Protein AF-A0A4R4XQR0-F1 (afdb_monomer)

Solvent-accessible surface area (backbone atoms only — not comparable to full-atom values): 5546 Å² total; per-residue (Å²): 97,63,60,72,71,74,40,52,73,75,73,49,41,64,63,55,49,58,58,58,68,52,44,64,65,52,48,56,52,37,51,53,27,54,77,69,71,62,30,70,22,87,90,52,23,27,56,62,49,36,56,53,28,51,52,52,26,52,50,26,52,75,54,75,36,87,36,64,66,41,45,53,53,33,53,46,38,47,51,40,34,75,75,69,40,32,66,22,15,70,47,47,46,56,56,63,68,67,51,73,133

Sequence (101 aa):
MATAQGLTAKEFLPWAGEILAILPAAFERLAADVDAGTYSGAEDNLLMELSGLEHVHATSVQAGVDPRLPALMRDLARRAIDDGHGADSWSRVVEVLRSRP

Structure (mmCIF, N/CA/C/O backbone):
data_AF-A0A4R4XQR0-F1
#
_entry.id   AF-A0A4R4XQR0-F1
#
loop_
_atom_site.group_PDB
_atom_site.id
_atom_site.type_symbol
_atom_site.label_atom_id
_atom_site.label_alt_id
_atom_site.label_comp_id
_atom_site.label_asym_id
_atom_site.label_entity_id
_atom_site.label_seq_id
_atom_site.pdbx_PDB_ins_code
_atom_site.Cartn_x
_atom_site.Cartn_y
_atom_site.Cartn_z
_atom_site.occupancy
_atom_site.B_iso_or_equiv
_atom_site.auth_seq_id
_atom_site.auth_comp_id
_atom_site.auth_asym_id
_atom_site.auth_atom_id
_atom_site.pdbx_PDB_model_num
ATOM 1 N N . MET A 1 1 ? -9.449 0.888 13.436 1.00 82.12 1 MET A N 1
ATOM 2 C CA . MET A 1 1 ? -8.626 -0.063 14.214 1.00 82.12 1 MET A CA 1
ATOM 3 C C . MET A 1 1 ? -8.224 0.535 15.555 1.00 82.12 1 MET A C 1
ATOM 5 O O . MET A 1 1 ? -8.699 0.026 16.550 1.00 82.12 1 MET A O 1
ATOM 9 N N . ALA A 1 2 ? -7.469 1.642 15.615 1.00 90.75 2 ALA A N 1
ATOM 10 C CA . ALA A 1 2 ? -7.059 2.255 16.893 1.00 90.75 2 ALA A CA 1
ATOM 11 C C . ALA A 1 2 ? -8.228 2.529 17.868 1.00 90.75 2 ALA A C 1
ATOM 13 O O . ALA A 1 2 ? -8.210 2.065 19.004 1.00 90.75 2 ALA A O 1
ATOM 14 N N . THR A 1 3 ? -9.296 3.181 17.398 1.00 92.00 3 THR A N 1
ATOM 15 C CA . THR A 1 3 ? -10.492 3.463 18.215 1.00 92.00 3 THR A CA 1
ATOM 16 C C . THR A 1 3 ? -11.316 2.231 18.562 1.00 92.00 3 THR A C 1
ATOM 18 O O . THR A 1 3 ? -11.925 2.191 19.625 1.00 92.00 3 THR A O 1
ATOM 21 N N . ALA A 1 4 ? -11.294 1.202 17.712 1.00 89.62 4 ALA A N 1
ATOM 22 C CA . ALA A 1 4 ? -11.914 -0.085 18.022 1.00 89.62 4 ALA A CA 1
ATOM 23 C C . ALA A 1 4 ? -11.198 -0.797 19.187 1.00 89.62 4 ALA A C 1
ATOM 25 O O . ALA A 1 4 ? -11.828 -1.566 19.899 1.00 89.62 4 ALA A O 1
ATOM 26 N N . GLN A 1 5 ? -9.919 -0.477 19.416 1.00 87.94 5 GLN A N 1
ATOM 27 C CA . GLN A 1 5 ? -9.101 -0.995 20.516 1.00 87.94 5 GLN A CA 1
ATOM 28 C C . GLN A 1 5 ? -9.023 -0.038 21.718 1.00 87.94 5 GLN A C 1
ATOM 30 O O . GLN A 1 5 ? -8.159 -0.192 22.576 1.00 87.94 5 GLN A O 1
ATOM 35 N N . GLY A 1 6 ? -9.907 0.963 21.789 1.00 92.44 6 GLY A N 1
ATOM 36 C CA . GLY A 1 6 ? -10.012 1.864 22.941 1.00 92.44 6 GLY A CA 1
ATOM 37 C C . GLY A 1 6 ? -9.065 3.068 22.938 1.00 92.44 6 GLY A C 1
ATOM 38 O O . GLY A 1 6 ? -9.110 3.846 23.885 1.00 92.44 6 GLY A O 1
ATOM 39 N N . LEU A 1 7 ? -8.255 3.270 21.892 1.00 95.44 7 LEU A N 1
ATOM 40 C CA . LEU A 1 7 ? -7.437 4.480 21.749 1.00 95.44 7 LEU A CA 1
ATOM 41 C C . LEU A 1 7 ? -8.249 5.631 21.153 1.00 95.44 7 LEU A C 1
ATOM 43 O O . LEU A 1 7 ? -9.021 5.457 20.212 1.00 95.44 7 LEU A O 1
ATOM 47 N N . THR A 1 8 ? -8.011 6.853 21.605 1.00 97.00 8 THR A N 1
ATOM 48 C CA . THR A 1 8 ? -8.453 8.044 20.878 1.00 97.00 8 THR A CA 1
ATOM 49 C C . THR A 1 8 ? -7.588 8.270 19.634 1.00 97.00 8 THR A C 1
ATOM 51 O O . T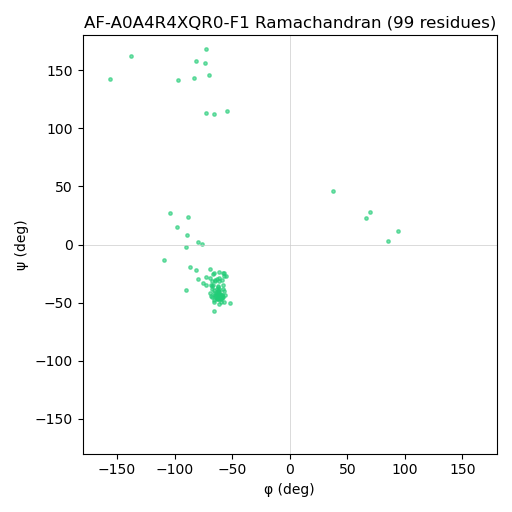HR A 1 8 ? -6.422 7.882 19.561 1.00 97.00 8 THR A O 1
ATOM 54 N N . ALA A 1 9 ? -8.129 8.980 18.641 1.00 95.38 9 ALA A N 1
ATOM 55 C CA . ALA A 1 9 ? -7.345 9.385 17.471 1.00 95.38 9 ALA A CA 1
ATOM 56 C C . ALA A 1 9 ? -6.161 10.304 17.838 1.00 95.38 9 ALA A C 1
ATOM 58 O O . ALA A 1 9 ? -5.140 10.288 17.158 1.00 95.38 9 ALA A O 1
ATOM 59 N N . LYS A 1 10 ? -6.283 11.087 18.922 1.00 97.25 10 LYS A N 1
ATOM 60 C CA . LYS A 1 10 ? -5.195 11.939 19.426 1.00 97.25 10 LYS A CA 1
ATOM 61 C C . LYS A 1 10 ? -4.054 11.114 20.004 1.00 97.25 10 LYS A C 1
ATOM 63 O O . LYS A 1 10 ? -2.904 11.433 19.739 1.00 97.25 10 LYS A O 1
ATOM 68 N N . GLU A 1 11 ? -4.373 10.058 20.750 1.00 97.25 11 GLU A N 1
ATOM 69 C CA . GLU A 1 11 ? -3.361 9.124 21.246 1.00 97.25 11 GLU A CA 1
ATOM 70 C C . GLU A 1 11 ? -2.650 8.431 20.087 1.00 97.25 11 GLU A C 1
ATOM 72 O O . GLU A 1 11 ? -1.443 8.272 20.160 1.00 97.25 11 GLU A O 1
ATOM 77 N N . PHE A 1 12 ? -3.349 8.110 18.992 1.00 96.00 12 PHE A N 1
ATOM 78 C CA . PHE A 1 12 ? -2.736 7.485 17.814 1.00 96.00 12 PHE A CA 1
ATOM 79 C C . PHE A 1 12 ? -1.782 8.407 17.017 1.00 96.00 12 PHE A C 1
ATOM 81 O O . PHE A 1 12 ? -0.940 7.928 16.255 1.00 96.00 12 PHE A O 1
ATOM 88 N N . LEU A 1 13 ? -1.910 9.729 17.167 1.00 96.81 13 LEU A N 1
ATOM 89 C CA . LEU A 1 13 ? -1.251 10.714 16.306 1.00 96.81 13 LEU A CA 1
ATOM 90 C C . LEU A 1 13 ? 0.287 10.599 16.228 1.00 96.81 13 LEU A C 1
ATOM 92 O O . LEU A 1 13 ? 0.800 10.744 15.118 1.00 96.81 13 LEU A O 1
ATOM 96 N N . PRO A 1 14 ? 1.037 10.328 17.317 1.00 96.50 14 PRO A N 1
ATOM 97 C CA . PRO A 1 14 ? 2.493 10.204 17.247 1.00 96.50 14 PRO A CA 1
ATOM 98 C C . PRO A 1 14 ? 2.950 9.108 16.275 1.00 96.50 14 PRO A C 1
ATOM 100 O O . PRO A 1 14 ? 3.787 9.374 15.418 1.00 96.50 14 PRO A O 1
ATOM 103 N N . TRP A 1 15 ? 2.325 7.924 16.316 1.00 95.25 15 TRP A N 1
ATOM 104 C CA . TRP A 1 15 ? 2.659 6.815 15.410 1.00 95.25 15 TRP A CA 1
ATOM 105 C C . TRP A 1 15 ? 2.289 7.113 13.956 1.00 95.25 15 TRP A C 1
ATOM 107 O O . TRP A 1 15 ? 3.040 6.786 13.041 1.00 95.25 15 TRP A O 1
ATOM 117 N N . ALA A 1 16 ? 1.150 7.773 13.722 1.00 95.12 16 ALA A N 1
ATOM 118 C CA . ALA A 1 16 ? 0.802 8.234 12.378 1.00 95.12 16 ALA A CA 1
ATOM 119 C C . ALA A 1 16 ? 1.841 9.237 11.845 1.00 95.12 16 ALA A C 1
ATOM 121 O O . ALA A 1 16 ? 2.212 9.175 10.675 1.00 95.12 16 ALA A O 1
ATOM 122 N N . GLY A 1 17 ? 2.331 10.134 12.705 1.00 97.69 17 GLY A N 1
ATOM 123 C CA . GLY A 1 17 ? 3.382 11.093 12.371 1.00 97.69 17 GLY A CA 1
ATOM 124 C C . GLY A 1 17 ? 4.704 10.425 11.989 1.00 97.69 17 GLY A C 1
ATOM 125 O O . GLY A 1 17 ? 5.308 10.817 10.995 1.00 97.69 17 GLY A O 1
ATOM 126 N N . GLU A 1 18 ? 5.120 9.391 12.722 1.00 97.12 18 GLU A N 1
ATOM 127 C CA . GLU A 1 18 ? 6.327 8.609 12.412 1.00 97.12 18 GLU A CA 1
ATOM 128 C C . GLU A 1 18 ? 6.241 7.937 11.035 1.00 97.12 18 GLU A C 1
ATOM 130 O O . GLU A 1 18 ? 7.187 8.013 10.253 1.00 97.12 18 GLU A O 1
ATOM 135 N N . ILE A 1 19 ? 5.086 7.354 10.693 1.00 94.81 19 ILE A N 1
ATOM 136 C CA . ILE A 1 19 ? 4.861 6.759 9.366 1.00 94.81 19 ILE A CA 1
ATOM 137 C C . ILE A 1 19 ? 4.904 7.835 8.276 1.00 94.81 19 ILE A C 1
ATOM 139 O O . ILE A 1 19 ? 5.521 7.644 7.234 1.00 94.81 19 ILE A O 1
ATOM 143 N N . LEU A 1 20 ? 4.272 8.991 8.493 1.00 96.31 20 LEU A N 1
ATOM 144 C CA . LEU A 1 20 ? 4.293 10.070 7.503 1.00 96.31 20 LEU A CA 1
ATOM 145 C C . LEU A 1 20 ? 5.702 10.639 7.287 1.00 96.31 20 LEU A C 1
ATOM 147 O O . LEU A 1 20 ? 6.013 11.071 6.178 1.00 96.31 20 LEU A O 1
ATOM 151 N N . ALA A 1 21 ? 6.558 10.617 8.311 1.00 97.81 21 ALA A N 1
ATOM 152 C CA . ALA A 1 21 ? 7.919 11.135 8.229 1.00 97.81 21 ALA A CA 1
ATOM 153 C C . ALA A 1 21 ? 8.827 10.327 7.283 1.00 97.81 21 ALA A C 1
ATOM 155 O O . ALA A 1 21 ? 9.773 10.896 6.740 1.00 97.81 21 ALA A O 1
ATOM 156 N N . ILE A 1 22 ? 8.542 9.039 7.047 1.00 95.38 22 ILE A N 1
ATOM 157 C CA . ILE A 1 22 ? 9.337 8.199 6.132 1.00 95.38 22 ILE A CA 1
ATOM 158 C C . ILE A 1 22 ? 8.889 8.302 4.665 1.00 95.38 22 ILE A C 1
ATOM 160 O O . ILE A 1 22 ? 9.661 7.981 3.760 1.00 95.38 22 ILE A O 1
ATOM 164 N N . LEU A 1 23 ? 7.662 8.771 4.407 1.00 95.25 23 LEU A N 1
ATOM 165 C CA . LEU A 1 23 ? 7.073 8.764 3.064 1.00 95.25 23 LEU A CA 1
ATOM 166 C C . LEU A 1 23 ? 7.811 9.618 2.019 1.00 95.25 23 LEU A C 1
ATOM 168 O O . LEU A 1 23 ? 7.891 9.156 0.884 1.00 95.25 23 LEU A O 1
ATOM 172 N N . PRO A 1 24 ? 8.359 10.816 2.323 1.00 97.12 24 PRO A N 1
ATOM 173 C CA . PRO A 1 24 ? 9.042 11.621 1.309 1.00 97.12 24 PRO A CA 1
ATOM 174 C C . PRO A 1 24 ? 10.197 10.876 0.625 1.00 97.12 24 PRO A C 1
ATOM 176 O O . PRO A 1 24 ? 10.225 10.788 -0.599 1.00 97.12 24 PRO A O 1
ATOM 179 N N . ALA A 1 25 ? 11.088 10.259 1.408 1.00 94.75 25 ALA A N 1
ATOM 180 C CA . ALA A 1 25 ? 12.216 9.493 0.877 1.00 94.75 25 ALA A CA 1
ATOM 181 C C . ALA A 1 25 ? 11.753 8.242 0.110 1.00 94.75 25 ALA A C 1
ATOM 183 O O . ALA A 1 25 ? 12.291 7.921 -0.950 1.00 94.75 25 ALA A O 1
ATOM 184 N N . ALA A 1 26 ? 10.716 7.559 0.609 1.00 93.06 26 ALA A N 1
ATOM 185 C CA . ALA A 1 26 ? 10.125 6.422 -0.092 1.00 93.06 26 ALA A CA 1
ATOM 186 C C . ALA A 1 26 ? 9.555 6.838 -1.460 1.00 93.06 26 ALA A C 1
ATOM 188 O O . ALA A 1 26 ? 9.792 6.160 -2.458 1.00 93.06 26 ALA A O 1
ATOM 189 N N . PHE A 1 27 ? 8.850 7.971 -1.540 1.00 94.94 27 PHE A N 1
ATOM 190 C CA . PHE A 1 27 ? 8.285 8.466 -2.797 1.00 94.94 27 PHE A CA 1
ATOM 191 C C . PHE A 1 27 ? 9.344 8.919 -3.800 1.00 94.94 27 PHE A C 1
ATOM 193 O O . PHE A 1 27 ? 9.161 8.666 -4.988 1.00 94.94 27 PHE A O 1
ATOM 200 N N . GLU A 1 28 ? 10.451 9.520 -3.359 1.00 96.25 28 GLU A N 1
ATOM 201 C CA . GLU A 1 28 ? 11.584 9.829 -4.244 1.00 96.25 28 GLU A CA 1
ATOM 202 C C . GLU A 1 28 ? 12.124 8.560 -4.916 1.00 96.25 28 GLU A C 1
ATOM 204 O O . GLU A 1 28 ? 12.313 8.529 -6.134 1.00 96.25 28 GLU A O 1
ATOM 209 N N . ARG A 1 29 ? 12.297 7.480 -4.142 1.00 93.06 29 ARG A N 1
ATOM 210 C CA . ARG A 1 29 ? 12.774 6.200 -4.673 1.00 93.06 29 ARG A CA 1
ATOM 211 C C . ARG A 1 29 ? 11.755 5.528 -5.592 1.00 93.06 29 ARG A C 1
ATOM 213 O O . ARG A 1 29 ? 12.121 5.075 -6.673 1.00 93.06 29 ARG A O 1
ATOM 220 N N . LEU A 1 30 ? 10.480 5.502 -5.201 1.00 94.50 30 LEU A N 1
ATOM 221 C CA . LEU A 1 30 ? 9.414 4.938 -6.032 1.00 94.50 30 LEU A CA 1
ATOM 222 C C . LEU A 1 30 ? 9.282 5.695 -7.361 1.00 94.50 30 LEU A C 1
ATOM 224 O O . LEU A 1 30 ? 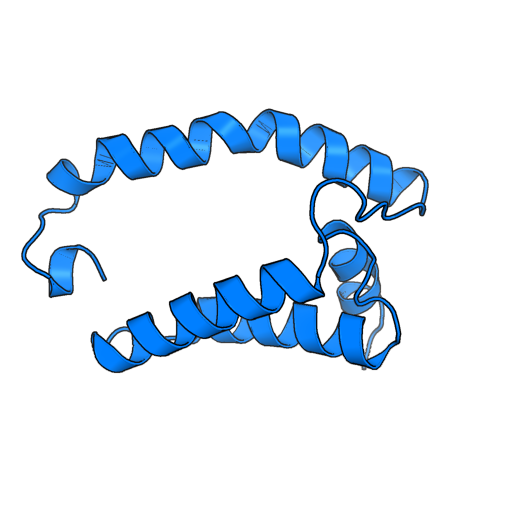9.127 5.056 -8.396 1.00 94.50 30 LEU A O 1
ATOM 228 N N . ALA A 1 31 ? 9.380 7.028 -7.354 1.00 96.94 31 ALA A N 1
ATOM 229 C CA . ALA A 1 31 ? 9.349 7.831 -8.575 1.00 96.94 31 ALA A CA 1
ATOM 230 C C . ALA A 1 31 ? 10.534 7.508 -9.498 1.00 96.94 31 ALA A C 1
ATOM 232 O O . ALA A 1 31 ? 10.328 7.256 -10.684 1.00 96.94 31 ALA A O 1
ATOM 233 N N . ALA A 1 32 ? 11.752 7.431 -8.948 1.00 96.12 32 ALA A N 1
ATOM 234 C CA . ALA A 1 32 ? 12.942 7.064 -9.713 1.00 96.12 32 ALA A CA 1
ATOM 235 C C . ALA A 1 32 ? 12.824 5.665 -10.348 1.00 96.12 32 ALA A C 1
ATOM 237 O O . ALA A 1 32 ? 13.145 5.498 -11.524 1.00 96.12 32 ALA A O 1
ATOM 238 N N . ASP A 1 33 ? 12.315 4.678 -9.601 1.00 96.44 33 ASP A N 1
ATOM 239 C CA . ASP A 1 33 ? 12.082 3.322 -10.112 1.00 96.44 33 ASP A CA 1
ATOM 240 C C . ASP A 1 33 ? 11.056 3.302 -11.258 1.00 96.44 33 ASP A C 1
ATOM 242 O O . ASP A 1 33 ? 11.254 2.580 -12.237 1.00 96.44 33 ASP A O 1
ATOM 246 N N . VAL A 1 34 ? 9.969 4.080 -11.144 1.00 97.44 34 VAL A N 1
ATOM 247 C CA . VAL A 1 34 ? 8.915 4.170 -12.171 1.00 97.44 34 VAL A CA 1
ATOM 248 C C . VAL A 1 34 ? 9.434 4.828 -13.448 1.00 97.44 34 VAL A C 1
ATOM 250 O O . VAL A 1 34 ? 9.160 4.323 -14.536 1.00 97.44 34 VAL A O 1
ATOM 253 N N . ASP A 1 35 ? 10.179 5.927 -13.334 1.00 97.88 35 ASP A N 1
ATOM 254 C CA . ASP A 1 35 ? 10.723 6.642 -14.494 1.00 97.88 35 ASP A CA 1
ATOM 255 C C . ASP A 1 35 ? 11.809 5.825 -15.213 1.00 97.88 35 ASP A C 1
ATOM 257 O O . ASP A 1 35 ? 11.912 5.867 -16.440 1.00 97.88 35 ASP A O 1
ATOM 261 N N . ALA A 1 36 ? 12.601 5.052 -14.463 1.00 97.31 36 ALA A N 1
ATOM 262 C CA . ALA A 1 36 ? 13.630 4.171 -15.012 1.00 97.31 36 ALA A CA 1
ATOM 263 C C . ALA A 1 36 ? 13.084 2.822 -15.517 1.00 97.31 36 ALA A C 1
ATOM 265 O O . ALA A 1 36 ? 13.737 2.163 -16.329 1.00 97.31 36 ALA A O 1
ATOM 266 N N . GLY A 1 37 ? 11.916 2.388 -15.033 1.00 97.06 37 GLY A N 1
ATOM 267 C CA . GLY A 1 37 ? 11.331 1.079 -15.333 1.00 97.06 37 GLY A CA 1
ATOM 268 C C . GLY A 1 37 ? 12.087 -0.104 -14.711 1.00 97.06 37 GLY A C 1
ATOM 269 O O . GLY A 1 37 ? 12.079 -1.192 -15.285 1.00 97.06 37 GLY A O 1
ATOM 270 N N . THR A 1 38 ? 12.778 0.094 -13.578 1.00 95.12 38 THR A N 1
ATOM 271 C CA . THR A 1 38 ? 13.708 -0.902 -12.998 1.00 95.12 38 THR A C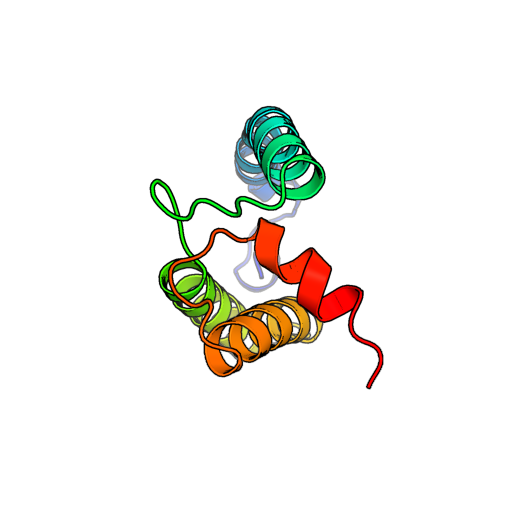A 1
ATOM 272 C C . THR A 1 38 ? 13.237 -1.587 -11.710 1.00 95.12 38 THR A C 1
ATOM 274 O O . THR A 1 38 ? 13.843 -2.585 -11.335 1.00 95.12 38 THR A O 1
ATOM 277 N N . TYR A 1 39 ? 12.186 -1.091 -11.046 1.00 96.81 39 TYR A N 1
ATOM 278 C CA . TYR A 1 39 ? 11.418 -1.760 -9.970 1.00 96.81 39 TYR A CA 1
ATOM 279 C C . TYR A 1 39 ? 12.210 -2.636 -8.968 1.00 96.81 39 TYR A C 1
ATOM 281 O O . TYR A 1 39 ? 11.820 -3.765 -8.666 1.00 96.81 39 TYR A O 1
ATOM 289 N N . SER A 1 40 ? 13.339 -2.147 -8.443 1.00 94.00 40 SER A N 1
ATOM 290 C CA . SER A 1 40 ? 14.255 -2.973 -7.640 1.00 94.00 40 SER A CA 1
ATOM 291 C C . SER A 1 40 ? 13.708 -3.286 -6.243 1.00 94.00 40 SER A C 1
ATOM 293 O O . SER A 1 40 ? 13.661 -2.404 -5.379 1.00 94.00 40 SER A O 1
ATOM 295 N N . GLY A 1 41 ? 13.396 -4.562 -5.987 1.00 93.44 41 GLY A N 1
ATOM 296 C CA . GLY A 1 41 ? 12.914 -5.055 -4.691 1.00 93.44 41 GLY A CA 1
ATOM 297 C C . GLY A 1 41 ? 13.993 -5.490 -3.688 1.00 93.44 41 GLY A C 1
ATOM 298 O O . GLY A 1 41 ? 13.739 -6.330 -2.828 1.00 93.44 41 GLY A O 1
ATOM 299 N N . ALA A 1 42 ? 15.222 -4.970 -3.809 1.00 91.69 42 ALA A N 1
ATOM 300 C CA . ALA A 1 42 ? 16.356 -5.383 -2.971 1.00 91.69 42 ALA A CA 1
ATOM 301 C C . ALA A 1 42 ? 16.220 -4.995 -1.484 1.00 91.69 42 ALA A C 1
ATOM 303 O O . ALA A 1 42 ? 16.737 -5.700 -0.620 1.00 91.69 42 ALA A O 1
ATOM 304 N N . GLU A 1 43 ? 15.556 -3.875 -1.193 1.00 87.12 43 GLU A N 1
ATOM 305 C CA . GLU A 1 43 ? 15.279 -3.422 0.181 1.00 87.12 43 GLU A CA 1
ATOM 306 C C . GLU A 1 43 ? 13.941 -3.961 0.696 1.00 87.12 43 GLU A C 1
ATOM 308 O O . GLU A 1 43 ? 13.836 -4.342 1.859 1.00 87.12 43 GLU A O 1
ATOM 313 N N . ASP A 1 44 ? 12.939 -3.996 -0.183 1.00 91.56 44 ASP A N 1
ATOM 314 C CA . ASP A 1 44 ? 11.579 -4.445 0.089 1.00 91.56 44 ASP A CA 1
ATOM 315 C C . ASP A 1 44 ? 10.919 -4.900 -1.220 1.00 91.56 44 ASP A C 1
ATOM 317 O O . ASP A 1 44 ? 11.157 -4.296 -2.270 1.00 91.56 44 ASP A O 1
ATOM 321 N N . ASN A 1 45 ? 10.109 -5.956 -1.172 1.00 97.38 45 ASN A N 1
ATOM 322 C CA . ASN A 1 45 ? 9.493 -6.564 -2.349 1.00 97.38 45 ASN A CA 1
ATOM 323 C C . ASN A 1 45 ? 8.028 -6.944 -2.125 1.00 97.38 45 ASN A C 1
ATOM 325 O O . ASN A 1 45 ? 7.545 -7.094 -1.004 1.00 97.38 45 ASN A O 1
ATOM 329 N N . LEU A 1 46 ? 7.320 -7.157 -3.231 1.00 98.31 46 LEU A N 1
ATOM 330 C CA . LEU A 1 46 ? 5.889 -7.439 -3.226 1.00 98.31 46 LEU A CA 1
ATOM 331 C C . LEU A 1 46 ? 5.493 -8.686 -2.421 1.00 98.31 46 LEU A C 1
ATOM 333 O O . LEU A 1 46 ? 4.399 -8.700 -1.860 1.00 98.31 46 LEU A O 1
ATOM 337 N N . LEU A 1 47 ? 6.343 -9.714 -2.319 1.00 98.19 47 LEU A N 1
ATOM 338 C CA . LEU A 1 47 ? 6.064 -10.879 -1.465 1.00 98.19 47 LEU A CA 1
ATOM 339 C C . LEU A 1 47 ? 6.046 -10.507 0.025 1.00 98.19 47 LEU A C 1
ATOM 341 O O . LEU A 1 47 ? 5.174 -10.972 0.764 1.00 98.19 47 LEU A O 1
ATOM 345 N N . MET A 1 48 ? 6.985 -9.665 0.464 1.00 97.38 48 MET A N 1
ATOM 346 C CA . MET A 1 48 ? 7.018 -9.144 1.833 1.00 97.38 48 MET A CA 1
ATOM 347 C C . MET A 1 48 ? 5.810 -8.245 2.106 1.00 97.38 48 MET A C 1
ATOM 349 O O . MET A 1 48 ? 5.093 -8.448 3.090 1.00 97.38 48 MET A O 1
ATOM 353 N N . GLU A 1 49 ? 5.532 -7.321 1.191 1.00 97.12 49 GLU A N 1
ATOM 354 C CA . GLU A 1 49 ? 4.409 -6.387 1.291 1.00 97.12 49 GLU A CA 1
ATOM 355 C C . GLU A 1 49 ? 3.056 -7.109 1.306 1.00 97.12 49 GLU A C 1
ATOM 357 O O . GLU A 1 49 ? 2.173 -6.771 2.098 1.00 97.12 49 GLU A O 1
ATOM 362 N N . LEU A 1 50 ? 2.886 -8.163 0.495 1.00 98.25 50 LEU A N 1
ATOM 363 C CA . LEU A 1 50 ? 1.666 -8.971 0.495 1.00 98.25 50 LEU A CA 1
ATOM 364 C C . LEU A 1 50 ? 1.405 -9.585 1.877 1.00 98.25 50 LEU A C 1
ATOM 366 O O . LEU A 1 50 ? 0.275 -9.515 2.359 1.00 98.25 50 LEU A O 1
ATOM 370 N N . SER A 1 51 ? 2.436 -10.114 2.544 1.00 97.62 51 SER A N 1
ATOM 371 C CA . SER A 1 51 ? 2.315 -10.639 3.912 1.00 97.62 51 SER A CA 1
ATOM 372 C C . SER A 1 51 ? 1.873 -9.552 4.899 1.00 97.62 51 SER A C 1
ATOM 374 O O . SER A 1 51 ? 0.969 -9.762 5.712 1.00 97.62 51 SER A O 1
ATOM 376 N N . GLY A 1 52 ? 2.444 -8.346 4.808 1.00 96.69 52 GLY A N 1
ATOM 377 C CA . GLY A 1 52 ? 2.007 -7.198 5.610 1.00 96.69 52 GLY A CA 1
ATOM 378 C C . GLY A 1 52 ? 0.536 -6.838 5.366 1.00 96.69 52 GLY A C 1
ATOM 379 O O . GLY A 1 52 ? -0.249 -6.687 6.307 1.00 96.69 52 GLY A O 1
ATOM 380 N N . LEU A 1 53 ? 0.129 -6.770 4.100 1.00 97.81 53 LEU A N 1
ATOM 381 C CA . LEU A 1 53 ? -1.234 -6.431 3.691 1.00 97.81 53 LEU A CA 1
ATOM 382 C C . LEU A 1 53 ? -2.263 -7.488 4.100 1.00 97.81 53 LEU A C 1
ATOM 384 O O . LEU A 1 53 ? -3.384 -7.133 4.474 1.00 97.81 53 LEU A O 1
ATOM 388 N N . GLU A 1 54 ? -1.900 -8.770 4.087 1.00 97.94 54 GLU A N 1
ATOM 389 C CA . GLU A 1 54 ? -2.737 -9.852 4.609 1.00 97.94 54 GLU A CA 1
ATOM 390 C C . GLU A 1 54 ? -3.011 -9.677 6.106 1.00 97.94 54 GLU A C 1
ATOM 392 O O . GLU A 1 54 ? -4.171 -9.765 6.528 1.00 97.94 54 GLU A O 1
ATOM 397 N N . HIS A 1 55 ? -1.990 -9.330 6.896 1.00 97.12 55 HIS A N 1
ATOM 398 C CA . HIS A 1 55 ? -2.162 -9.040 8.321 1.00 97.12 55 HIS A CA 1
ATOM 399 C C . HIS A 1 55 ? -3.052 -7.813 8.561 1.00 97.12 55 HIS A C 1
ATOM 401 O O . HIS A 1 55 ? -3.956 -7.863 9.402 1.00 97.12 55 HIS A O 1
ATOM 407 N N . VAL A 1 56 ? -2.853 -6.720 7.814 1.00 96.31 56 VAL A N 1
ATOM 408 C CA . VAL A 1 56 ? -3.675 -5.501 7.947 1.00 96.31 56 V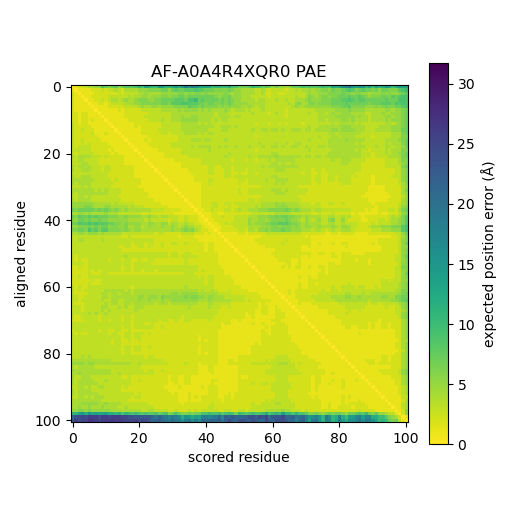AL A CA 1
ATOM 409 C C . VAL A 1 56 ? -5.130 -5.774 7.559 1.00 96.31 56 VAL A C 1
ATOM 411 O O . VAL A 1 56 ? -6.055 -5.335 8.252 1.00 96.31 56 VAL A O 1
ATOM 414 N N . HIS A 1 57 ? -5.355 -6.528 6.480 1.00 97.12 57 HIS A N 1
ATOM 415 C CA . HIS A 1 57 ? -6.688 -6.939 6.049 1.00 97.12 57 HIS A CA 1
ATOM 416 C C . HIS A 1 57 ? -7.377 -7.796 7.121 1.00 97.12 57 HIS A C 1
ATOM 418 O O . HIS A 1 57 ? -8.496 -7.483 7.530 1.00 97.12 57 HIS A O 1
ATOM 424 N N . ALA A 1 58 ? -6.706 -8.841 7.618 1.00 96.00 58 ALA A N 1
ATOM 425 C CA .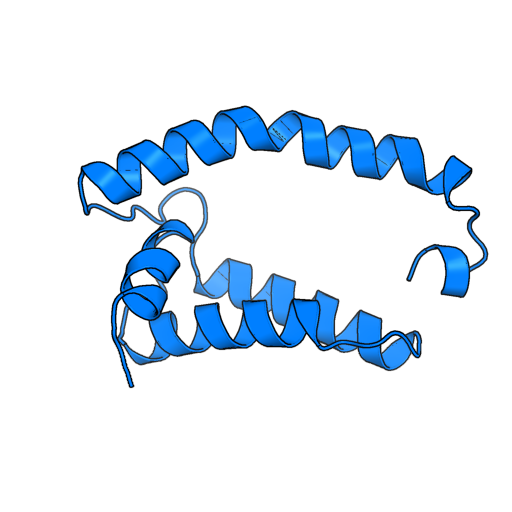 ALA A 1 58 ? -7.240 -9.715 8.662 1.00 96.00 58 ALA A CA 1
ATOM 426 C C . ALA A 1 58 ? -7.563 -8.943 9.952 1.00 96.00 58 ALA A C 1
ATOM 428 O O . ALA A 1 58 ? -8.654 -9.095 10.502 1.00 96.00 58 ALA A O 1
ATOM 429 N N . THR A 1 59 ? -6.664 -8.054 10.384 1.00 95.81 59 THR A N 1
ATOM 430 C CA . THR A 1 59 ? -6.865 -7.204 11.569 1.00 95.81 59 THR A CA 1
ATOM 431 C C . THR A 1 59 ? -8.062 -6.270 11.390 1.00 95.81 59 THR A C 1
ATOM 433 O O . THR A 1 59 ? -8.851 -6.090 12.316 1.00 95.81 59 THR A O 1
ATOM 436 N N . SER A 1 60 ? -8.246 -5.704 10.191 1.00 95.25 60 SER A N 1
ATOM 437 C CA . SER A 1 60 ? -9.393 -4.836 9.894 1.00 95.25 60 SER A CA 1
ATOM 438 C C . SER A 1 60 ? -10.714 -5.596 10.033 1.00 95.25 60 SER A C 1
ATOM 440 O O . SER A 1 60 ? -11.613 -5.126 10.729 1.00 95.25 60 SER A O 1
ATOM 442 N N . VAL A 1 61 ? -10.792 -6.802 9.454 1.00 95.25 61 VAL A N 1
ATOM 443 C CA . VAL A 1 61 ? -11.965 -7.687 9.559 1.00 95.25 61 VAL A CA 1
ATOM 444 C C . VAL A 1 61 ? -12.257 -8.047 11.016 1.00 95.25 61 VAL A C 1
ATOM 446 O O . VAL A 1 61 ? -13.390 -7.900 11.469 1.00 95.25 61 VAL A O 1
ATOM 449 N N . GLN A 1 62 ? -11.240 -8.478 11.766 1.00 94.62 62 GLN A N 1
ATOM 450 C CA . GLN A 1 62 ? -11.379 -8.856 13.177 1.00 94.62 62 GLN A CA 1
ATOM 451 C C . GLN A 1 62 ? -11.833 -7.684 14.057 1.00 94.62 62 GLN A C 1
ATOM 453 O O . GLN A 1 62 ? -12.617 -7.877 14.981 1.00 94.62 62 GLN A O 1
ATOM 458 N N . ALA A 1 63 ? -11.383 -6.466 13.751 1.00 93.31 63 ALA A N 1
ATOM 459 C CA . ALA A 1 63 ? -11.770 -5.252 14.462 1.00 93.31 63 ALA A CA 1
ATOM 460 C C . ALA A 1 63 ? -13.146 -4.692 14.040 1.00 93.31 63 ALA A C 1
ATOM 462 O O . ALA A 1 63 ? -13.525 -3.619 14.513 1.00 93.31 63 ALA A O 1
ATOM 463 N N . GLY A 1 64 ? -13.874 -5.353 13.128 1.00 94.19 64 GLY A N 1
ATOM 464 C CA . GLY A 1 64 ? -15.160 -4.870 12.611 1.00 94.19 64 GLY A CA 1
ATOM 465 C C . GLY A 1 64 ? -15.051 -3.583 11.784 1.00 94.19 64 GLY A C 1
ATOM 466 O O . GLY A 1 64 ? -16.017 -2.830 11.674 1.00 94.19 64 GLY A O 1
ATOM 467 N N . VAL A 1 65 ? -13.870 -3.303 11.228 1.00 94.06 65 VAL A N 1
ATOM 468 C CA . VAL A 1 65 ? -13.601 -2.142 10.374 1.00 94.06 65 VAL A CA 1
ATOM 469 C C . VAL A 1 65 ? -13.708 -2.568 8.918 1.00 94.06 65 VAL A C 1
ATOM 471 O O . VAL A 1 65 ? -13.264 -3.649 8.546 1.00 94.06 65 VAL A O 1
ATOM 474 N N . ASP A 1 66 ? -14.265 -1.695 8.082 1.00 95.50 66 ASP A N 1
ATOM 475 C CA . ASP A 1 66 ? -14.347 -1.910 6.640 1.00 95.50 66 ASP A CA 1
ATOM 476 C C . ASP A 1 66 ? -12.954 -2.193 6.028 1.00 95.50 66 ASP A C 1
ATOM 478 O O . ASP A 1 66 ? -12.090 -1.309 6.037 1.00 95.50 66 ASP A O 1
ATOM 482 N N . PRO A 1 67 ? -12.714 -3.402 5.482 1.00 96.56 67 PRO A N 1
ATOM 483 C CA . PRO A 1 67 ? -11.402 -3.813 4.999 1.00 96.56 67 PRO A CA 1
ATOM 484 C C . PRO A 1 67 ? -11.164 -3.455 3.523 1.00 96.56 67 PRO A C 1
ATOM 486 O O . PRO A 1 67 ? -10.167 -3.896 2.953 1.00 96.56 67 PRO A O 1
ATOM 489 N N . ARG A 1 68 ? -12.050 -2.691 2.864 1.00 97.56 68 ARG A N 1
ATOM 490 C CA . ARG A 1 68 ? -11.959 -2.437 1.411 1.00 97.56 68 ARG A CA 1
ATOM 491 C C . ARG A 1 68 ? -10.638 -1.801 0.974 1.00 97.56 68 ARG A C 1
ATOM 493 O O . ARG A 1 68 ? -10.117 -2.168 -0.075 1.00 97.56 68 ARG A O 1
ATOM 500 N N . LEU A 1 69 ? -10.082 -0.883 1.766 1.00 95.81 69 LEU A N 1
ATOM 501 C CA . LEU A 1 69 ? -8.796 -0.252 1.453 1.00 95.81 69 LEU A CA 1
ATOM 502 C C . LEU A 1 69 ? -7.625 -1.256 1.483 1.00 95.81 69 LEU A C 1
ATOM 504 O O . LEU A 1 69 ? -6.963 -1.403 0.455 1.00 95.81 69 LEU A O 1
ATOM 508 N N . PRO A 1 70 ? -7.355 -1.980 2.590 1.00 96.25 70 PRO A N 1
ATOM 509 C CA . PRO A 1 70 ? -6.289 -2.980 2.593 1.00 96.25 70 PRO A CA 1
ATOM 510 C C . PRO A 1 70 ? -6.551 -4.136 1.619 1.00 96.25 70 PRO A C 1
ATOM 512 O O . PRO A 1 70 ? -5.598 -4.668 1.057 1.00 96.25 70 PRO A O 1
ATOM 515 N N . ALA A 1 71 ? -7.816 -4.490 1.349 1.00 97.81 71 ALA A N 1
ATOM 516 C CA . ALA A 1 71 ? -8.155 -5.476 0.321 1.00 97.81 71 ALA A CA 1
ATOM 517 C C . ALA A 1 71 ? -7.694 -5.033 -1.076 1.00 97.81 71 ALA A C 1
ATOM 519 O O . ALA A 1 71 ? -7.045 -5.809 -1.770 1.00 97.81 71 ALA A O 1
ATOM 520 N N . LEU A 1 72 ? -7.966 -3.781 -1.464 1.00 97.69 72 LEU A N 1
ATOM 521 C CA . LEU A 1 72 ? -7.532 -3.237 -2.753 1.00 97.69 72 LEU A CA 1
ATOM 522 C C . LEU A 1 72 ? -6.005 -3.286 -2.906 1.00 97.69 72 LEU A C 1
ATOM 524 O O . LEU A 1 72 ? -5.505 -3.717 -3.944 1.00 97.69 72 LEU A O 1
ATOM 528 N N . MET A 1 73 ? -5.274 -2.868 -1.871 1.00 97.81 73 MET A N 1
ATOM 529 C CA . MET A 1 73 ? -3.807 -2.882 -1.868 1.00 97.81 73 MET A CA 1
ATOM 530 C C . MET A 1 73 ? -3.270 -4.316 -1.985 1.00 97.81 73 MET A C 1
ATOM 532 O O . MET A 1 73 ? -2.437 -4.594 -2.844 1.00 97.81 73 MET A O 1
ATOM 536 N N . ARG A 1 74 ? -3.811 -5.254 -1.195 1.00 98.12 74 ARG A N 1
ATOM 537 C CA . ARG A 1 74 ? -3.470 -6.684 -1.270 1.00 98.12 74 ARG A CA 1
ATOM 538 C C . ARG A 1 74 ? -3.708 -7.250 -2.673 1.00 98.12 74 ARG A C 1
ATOM 540 O O . ARG A 1 74 ? -2.882 -7.991 -3.195 1.00 98.12 74 ARG A O 1
ATOM 547 N N . ASP A 1 75 ? -4.830 -6.900 -3.294 1.00 97.88 75 ASP A N 1
ATOM 548 C CA . ASP A 1 75 ? -5.206 -7.408 -4.615 1.00 97.88 75 ASP A CA 1
ATOM 549 C C . ASP A 1 75 ? -4.356 -6.797 -5.746 1.00 97.88 75 ASP A C 1
ATOM 551 O O . ASP A 1 75 ? -4.146 -7.437 -6.776 1.00 97.88 75 ASP A O 1
ATOM 555 N N . LEU A 1 76 ? -3.834 -5.577 -5.580 1.00 97.88 76 LEU A N 1
ATOM 556 C CA . LEU A 1 76 ? -2.811 -5.005 -6.468 1.00 97.88 76 LEU A CA 1
ATOM 557 C C . LEU A 1 76 ? -1.490 -5.779 -6.376 1.00 97.88 76 LEU A C 1
ATOM 559 O O . LEU A 1 76 ? -0.968 -6.190 -7.410 1.00 97.88 76 LEU A O 1
ATOM 563 N N . ALA A 1 77 ? -0.999 -6.029 -5.159 1.00 98.12 77 ALA A N 1
ATOM 564 C CA . ALA A 1 77 ? 0.233 -6.786 -4.944 1.00 98.12 77 ALA A CA 1
ATOM 565 C C . ALA A 1 77 ? 0.129 -8.209 -5.505 1.00 98.12 77 ALA A C 1
ATOM 567 O O . ALA A 1 77 ? 1.003 -8.656 -6.241 1.00 98.12 77 ALA A O 1
ATOM 568 N N . ARG A 1 78 ? -0.986 -8.893 -5.223 1.00 98.06 78 ARG A N 1
ATOM 569 C CA . ARG A 1 78 ? -1.239 -10.250 -5.715 1.00 98.06 78 ARG A CA 1
ATOM 570 C C . ARG A 1 78 ? -1.234 -10.333 -7.238 1.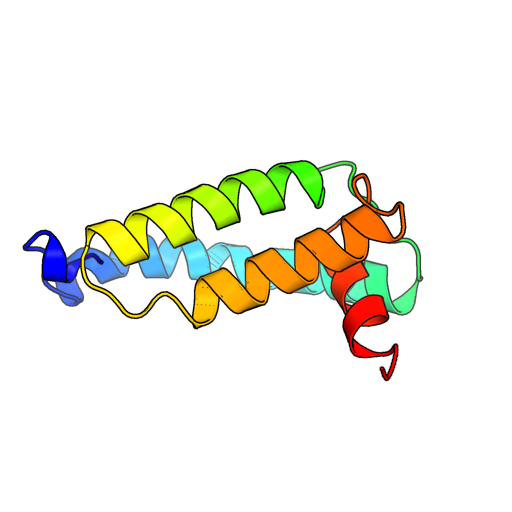00 98.06 78 ARG A C 1
ATOM 572 O O . ARG A 1 78 ? -0.587 -11.220 -7.768 1.00 98.06 78 ARG A O 1
ATOM 579 N N . ARG A 1 79 ? -1.864 -9.384 -7.939 1.00 97.75 79 ARG A N 1
ATOM 580 C CA . ARG A 1 79 ? -1.816 -9.346 -9.412 1.00 97.75 79 ARG A CA 1
ATOM 581 C C . ARG A 1 79 ? -0.391 -9.204 -9.943 1.00 97.75 79 ARG A C 1
ATOM 583 O O . ARG A 1 79 ? -0.004 -9.961 -10.817 1.00 97.75 79 ARG A O 1
ATOM 590 N N . ALA A 1 80 ? 0.407 -8.296 -9.377 1.00 97.94 80 ALA A N 1
ATOM 591 C CA . ALA A 1 80 ? 1.809 -8.158 -9.775 1.00 97.94 80 ALA A CA 1
ATOM 592 C C . ALA A 1 80 ? 2.619 -9.444 -9.509 1.00 97.94 80 ALA A C 1
ATOM 594 O O . ALA A 1 80 ? 3.462 -9.825 -10.319 1.00 97.94 80 ALA A O 1
ATOM 595 N N . ILE A 1 81 ? 2.358 -10.128 -8.390 1.00 98.31 81 ILE A N 1
ATOM 596 C CA . ILE A 1 81 ? 2.988 -11.414 -8.060 1.00 98.31 81 ILE A CA 1
ATOM 597 C C . ILE A 1 81 ? 2.574 -12.502 -9.057 1.00 98.31 81 ILE A C 1
ATOM 599 O O . ILE A 1 81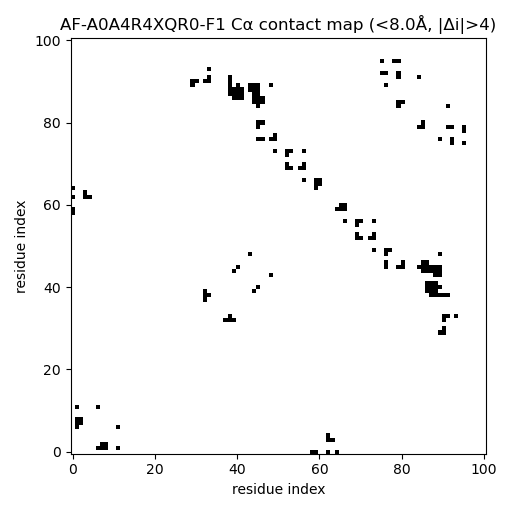 ? 3.444 -13.228 -9.536 1.00 98.31 81 ILE A O 1
ATOM 603 N N . ASP A 1 82 ? 1.284 -12.594 -9.387 1.00 97.75 82 ASP A N 1
ATOM 604 C CA . ASP A 1 82 ? 0.742 -13.554 -10.355 1.00 97.75 82 ASP A CA 1
ATOM 605 C C . ASP A 1 82 ? 1.336 -13.334 -11.761 1.00 97.75 82 ASP A C 1
ATOM 607 O O . ASP A 1 82 ? 1.586 -14.297 -12.485 1.00 97.75 82 ASP A O 1
ATOM 611 N N . ASP A 1 83 ? 1.663 -12.083 -12.104 1.00 96.81 83 ASP A N 1
ATOM 612 C CA . ASP A 1 83 ? 2.376 -11.700 -13.331 1.00 96.81 83 ASP A CA 1
ATOM 613 C C . ASP A 1 83 ? 3.895 -12.007 -13.285 1.00 96.81 83 ASP A C 1
ATOM 615 O O . ASP A 1 83 ? 4.618 -11.760 -14.250 1.00 96.81 83 ASP A O 1
ATOM 619 N N . GLY A 1 84 ? 4.402 -12.570 -12.181 1.00 97.81 84 GLY A N 1
ATOM 620 C CA . GLY A 1 84 ? 5.799 -12.988 -12.020 1.00 97.81 84 GLY A CA 1
ATOM 621 C C . GLY A 1 84 ? 6.716 -11.952 -11.364 1.00 97.81 84 GLY A C 1
ATOM 622 O O . GLY A 1 84 ? 7.933 -12.135 -11.361 1.00 97.81 84 GLY A O 1
ATOM 623 N N . HIS A 1 85 ? 6.162 -10.888 -10.779 1.00 98.25 85 HIS A N 1
ATOM 624 C CA . HIS A 1 85 ? 6.927 -9.761 -10.233 1.00 98.25 85 HIS A CA 1
ATOM 625 C C . HIS A 1 85 ? 7.031 -9.747 -8.708 1.00 98.25 85 HIS A C 1
ATOM 627 O O . HIS A 1 85 ? 7.206 -8.698 -8.101 1.00 98.25 85 HIS A O 1
ATOM 633 N N . GLY A 1 86 ? 6.950 -10.905 -8.050 1.00 97.75 86 GLY A N 1
ATOM 634 C CA . GLY A 1 86 ? 6.983 -10.956 -6.583 1.00 97.75 86 GLY A CA 1
ATOM 635 C C . GLY A 1 86 ? 8.272 -10.429 -5.937 1.00 97.75 86 GLY A C 1
ATOM 636 O O . GLY A 1 86 ? 8.238 -9.997 -4.788 1.00 97.75 86 GLY A O 1
ATOM 637 N N . ALA A 1 87 ? 9.390 -10.437 -6.667 1.00 98.25 87 ALA A N 1
ATOM 638 C CA . ALA A 1 87 ? 10.673 -9.900 -6.211 1.00 98.25 87 ALA A CA 1
ATOM 639 C C . ALA A 1 87 ? 10.880 -8.409 -6.551 1.00 98.25 87 ALA A C 1
ATOM 641 O O . ALA A 1 87 ? 11.909 -7.850 -6.175 1.00 98.25 87 ALA A O 1
ATOM 642 N N . ASP A 1 88 ? 9.935 -7.775 -7.249 1.00 98.44 88 ASP A N 1
ATOM 643 C CA . ASP A 1 88 ? 9.991 -6.348 -7.568 1.00 98.44 88 ASP A CA 1
ATOM 644 C C . ASP A 1 88 ? 9.506 -5.519 -6.363 1.00 98.44 88 ASP A C 1
ATOM 646 O O . ASP A 1 88 ? 8.772 -6.010 -5.498 1.00 98.44 88 ASP A O 1
ATOM 650 N N . SER A 1 89 ? 9.903 -4.246 -6.307 1.00 97.56 89 SER A N 1
ATOM 651 C CA . SER A 1 89 ? 9.407 -3.294 -5.304 1.00 97.56 89 SER A CA 1
ATOM 652 C C . SER A 1 89 ? 7.955 -2.872 -5.567 1.00 97.56 89 SER A C 1
ATOM 654 O O . SER A 1 89 ? 7.395 -3.083 -6.647 1.00 97.56 89 SER A O 1
ATOM 656 N N . TRP A 1 90 ? 7.336 -2.203 -4.585 1.00 97.62 90 TRP A N 1
ATOM 657 C CA . TRP A 1 90 ? 5.952 -1.723 -4.690 1.00 97.62 90 TRP A CA 1
ATOM 658 C C . TRP A 1 90 ? 5.690 -0.817 -5.908 1.00 97.62 90 TRP A C 1
ATOM 660 O O . TRP A 1 90 ? 4.575 -0.793 -6.433 1.00 97.62 90 TRP A O 1
ATOM 670 N N . SER A 1 91 ? 6.699 -0.099 -6.419 1.00 97.44 91 SER A N 1
ATOM 671 C CA . SER A 1 91 ? 6.560 0.752 -7.614 1.00 97.44 91 SER A CA 1
ATOM 672 C C . SER A 1 91 ? 6.082 -0.028 -8.844 1.00 97.44 91 SER A C 1
ATOM 674 O O . SER A 1 91 ? 5.400 0.554 -9.689 1.00 97.44 91 SER A O 1
ATOM 676 N N . ARG A 1 92 ? 6.313 -1.350 -8.908 1.00 97.81 92 ARG A N 1
ATOM 677 C CA . ARG A 1 92 ? 5.810 -2.228 -9.977 1.00 97.81 92 ARG A CA 1
ATOM 678 C C . ARG A 1 92 ? 4.291 -2.197 -10.133 1.00 97.81 92 ARG A C 1
ATOM 680 O O . ARG A 1 92 ? 3.778 -2.398 -11.234 1.00 97.81 92 ARG A O 1
ATOM 687 N N . VAL A 1 93 ? 3.559 -1.899 -9.059 1.00 97.12 93 VAL A N 1
ATOM 688 C CA . VAL A 1 93 ? 2.092 -1.791 -9.070 1.00 97.12 93 VAL A CA 1
ATOM 689 C C . VAL A 1 93 ? 1.599 -0.753 -10.087 1.00 97.12 93 VAL A C 1
ATOM 691 O O . VAL A 1 93 ? 0.488 -0.892 -10.599 1.00 97.12 93 VAL A O 1
ATOM 694 N N . VAL A 1 94 ? 2.412 0.247 -10.455 1.00 97.31 94 VAL A N 1
ATOM 695 C CA . VAL A 1 94 ? 2.043 1.203 -11.511 1.00 97.31 94 VAL A CA 1
ATOM 696 C C . VAL A 1 94 ? 1.756 0.507 -12.845 1.00 97.31 94 VAL A C 1
ATOM 698 O O . VAL A 1 94 ? 0.843 0.921 -13.555 1.00 97.31 94 VAL A O 1
ATOM 701 N N . GLU A 1 95 ? 2.471 -0.574 -13.170 1.00 96.75 95 GLU A N 1
ATOM 702 C CA . GLU A 1 95 ? 2.262 -1.317 -14.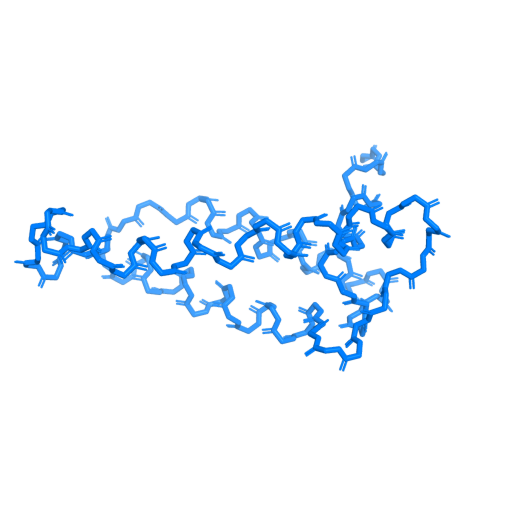417 1.00 96.75 95 GLU A CA 1
ATOM 703 C C . GLU A 1 95 ? 0.961 -2.117 -14.385 1.00 96.75 95 GLU A C 1
ATOM 705 O O . GLU A 1 95 ? 0.244 -2.156 -15.382 1.00 96.75 95 GLU A O 1
ATOM 710 N N . VAL A 1 96 ? 0.585 -2.647 -13.216 1.00 95.81 96 VAL A N 1
ATOM 711 C CA . VAL A 1 96 ? -0.727 -3.285 -12.997 1.00 95.81 96 VAL A CA 1
ATOM 712 C C . VAL A 1 96 ? -1.873 -2.277 -13.128 1.00 95.81 96 VAL A C 1
ATOM 714 O O . VAL A 1 96 ? -2.978 -2.628 -13.526 1.00 95.81 96 VAL A O 1
ATOM 717 N N . LEU A 1 97 ? -1.642 -1.011 -12.773 1.00 95.56 97 LEU A N 1
ATOM 718 C CA . LEU A 1 97 ? -2.637 0.054 -12.936 1.00 95.56 97 LEU A CA 1
ATOM 719 C C . LEU A 1 97 ? -2.711 0.575 -14.379 1.00 95.56 97 LEU A C 1
ATOM 721 O O . LEU A 1 97 ? -3.767 1.044 -14.808 1.00 95.56 97 LEU A O 1
ATOM 725 N N . ARG A 1 98 ? -1.597 0.527 -15.120 1.00 94.88 98 ARG A N 1
ATOM 726 C CA . ARG A 1 98 ? -1.521 0.906 -16.540 1.00 94.88 98 ARG A CA 1
ATOM 727 C C . ARG A 1 98 ? -2.136 -0.154 -17.445 1.00 94.88 98 ARG A C 1
ATOM 729 O O . ARG A 1 98 ? -2.710 0.207 -18.477 1.00 94.88 98 ARG A O 1
ATOM 736 N N . SER A 1 99 ? -2.038 -1.431 -17.079 1.00 85.94 99 SER A N 1
ATOM 737 C CA . SER A 1 99 ? -2.748 -2.492 -17.778 1.00 85.94 99 SER A CA 1
ATOM 738 C C . SER A 1 99 ? -4.253 -2.306 -17.568 1.00 85.94 99 SER A C 1
ATOM 740 O O . SER A 1 99 ? -4.796 -2.378 -16.467 1.00 85.94 99 SER A O 1
ATOM 742 N N . ARG A 1 100 ? -4.954 -1.975 -18.657 1.00 66.44 100 ARG A N 1
ATOM 743 C CA . ARG A 1 100 ? -6.416 -2.047 -18.667 1.00 66.44 100 ARG A CA 1
ATOM 744 C C . ARG A 1 100 ? -6.824 -3.526 -18.645 1.00 66.44 100 ARG A C 1
ATOM 746 O O . ARG A 1 100 ? -6.104 -4.327 -19.240 1.00 66.44 100 ARG A O 1
ATOM 753 N N . PRO A 1 101 ? -7.938 -3.875 -17.978 1.00 59.69 101 PRO A N 1
ATOM 754 C CA . PRO A 1 101 ? -8.524 -5.204 -18.110 1.00 59.69 101 PRO A CA 1
ATOM 755 C C . PRO A 1 101 ? -8.890 -5.518 -19.565 1.00 59.69 101 PRO A C 1
ATOM 757 O O . PRO A 1 101 ? -9.1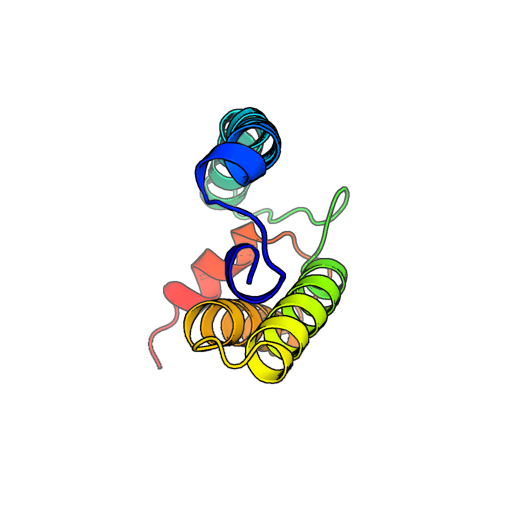77 -4.561 -20.328 1.00 59.69 101 PRO A O 1
#

Mean predicted aligned error: 3.1 Å

Nearest PDB structures (foldseek):
  7wxe-assembly1_A  TM=9.339E-01  e=5.025E-08  Paenibacillus mucilaginosus
  8kfk-assembly1_A  TM=9.342E-01  e=5.025E-08  Paenibacillus mucilaginosus
  7y8m-assembly1_B  TM=9.232E-01  e=3.298E-07  Streptomyces clavuligerus
  8whg-assembly2_D  TM=9.490E-01  e=2.597E-06  Streptomyces viridochromogenes
  7xe8-assembly2_B-2  TM=9.423E-01  e=4.765E-06  Streptomyces albidoflavus

pLDDT: mean 95.18, std 5.36, range [59.69, 98.44]

Radius of gyration: 15.37 Å; Cα contacts (8 Å, |Δi|>4): 96; chains: 1; bounding box: 32×26×42 Å

Secondary structure (DSSP, 8-state):
-TGGGT--HHHHHHHHHHHHHHHHHHHHHHHHHHHHT--B-SS--HHHHHHHHHHHHHHHHHTT---HHHHHHHHHHHHHHHTT-TTB-GGGHHHHHHS--

Foldseek 3Di:
DCVLVPHDPVNCVVVVVVVVVCVVVVVVVLVVCLVVVPQACPPHFLLRVLVVLVVQLVVCVVSVHDSVVSVVLNVLSVVCVVVVRRRGHPSSSVVVVVDDD